Protein AF-A0A930X684-F1 (afdb_monomer_lite)

pLDDT: mean 77.22, std 16.83, range [32.81, 93.0]

Foldseek 3Di:
DDPDPDDDPVVVVVVVVVVVVVVVLVVCLCPVLVLVVDPDPDPVVNVVSSVSSVVVSVVLVVVCVVDPDNDDSVRVVVCVVPVVDDDPPPDDPPDDPVVVD

Secondary structure (DSSP, 8-state):
--S-TT--HHHHHHHHHHHHHHHHHHHHHHHTS-GGG---SSHHHHHHHHHHHHHHHHHHHHHHHHSSS---HHHHHHHHHHS---------TT--GGGG-

Sequence (101 aa):
MTNRVMIDASEVVKLYGKRHVIEEVFRVLKQECHWDRCQLRCAEAYERFLSLGCVSFVKWESLRLSQPSFSTIYNLRRSVIFDQTMLDFSLPDSISVEAFL

Structure (mmCIF, N/CA/C/O backbone):
data_AF-A0A930X684-F1
#
_entry.id   AF-A0A930X684-F1
#
loop_
_atom_site.group_PDB
_atom_site.id
_atom_site.type_symbol
_atom_site.label_atom_id
_atom_site.label_alt_id
_atom_site.label_comp_id
_atom_site.label_asym_id
_atom_site.label_entity_id
_atom_site.label_seq_id
_atom_site.pdbx_PDB_ins_code
_atom_site.Cartn_x
_atom_site.Cartn_y
_atom_site.Cartn_z
_atom_site.occupancy
_atom_site.B_iso_or_equiv
_atom_site.auth_seq_id
_atom_site.auth_comp_id
_atom_site.auth_asym_id
_atom_site.auth_atom_id
_atom_site.pdbx_PDB_model_num
ATOM 1 N N . MET A 1 1 ? -25.967 -9.615 -7.142 1.00 51.12 1 MET A N 1
ATOM 2 C CA . MET A 1 1 ? -26.316 -11.040 -6.965 1.00 51.12 1 MET A CA 1
ATOM 3 C C . MET A 1 1 ? -25.081 -11.779 -6.484 1.00 51.12 1 MET A C 1
ATOM 5 O O . MET A 1 1 ? -24.026 -11.603 -7.079 1.00 51.12 1 MET A O 1
ATOM 9 N N . THR A 1 2 ? -25.184 -12.542 -5.399 1.00 55.94 2 THR A N 1
ATOM 10 C CA . THR A 1 2 ? -24.130 -13.443 -4.912 1.00 55.94 2 THR A CA 1
ATOM 11 C C . THR A 1 2 ? -24.429 -14.862 -5.405 1.00 55.94 2 THR A C 1
ATOM 13 O O . THR A 1 2 ? -25.503 -15.387 -5.145 1.00 55.94 2 THR A O 1
ATOM 16 N N . ASN A 1 3 ? -23.484 -15.509 -6.097 1.00 64.19 3 ASN A N 1
ATOM 17 C CA . ASN A 1 3 ? -23.647 -16.873 -6.643 1.00 64.19 3 ASN A CA 1
ATOM 18 C C . ASN A 1 3 ? -23.557 -17.992 -5.580 1.00 64.19 3 ASN A C 1
ATOM 20 O O . ASN A 1 3 ? -23.389 -19.160 -5.922 1.00 64.19 3 ASN A O 1
ATOM 24 N N . ARG A 1 4 ? -23.609 -17.659 -4.285 1.00 58.44 4 ARG A N 1
ATOM 25 C CA . ARG A 1 4 ? -23.475 -18.618 -3.181 1.00 58.44 4 ARG A CA 1
ATOM 26 C C . ARG A 1 4 ? -24.767 -18.635 -2.375 1.00 58.44 4 ARG A C 1
ATOM 28 O O . ARG A 1 4 ? -25.117 -17.645 -1.745 1.00 58.44 4 ARG A O 1
ATOM 35 N N . VAL A 1 5 ? -25.452 -19.775 -2.430 1.00 60.28 5 VAL A N 1
ATOM 36 C CA . VAL A 1 5 ? -26.825 -19.996 -1.939 1.00 60.28 5 VAL A CA 1
ATOM 37 C C . VAL A 1 5 ? -26.927 -20.020 -0.400 1.00 60.28 5 VAL A C 1
ATOM 39 O O . VAL A 1 5 ? -28.025 -20.004 0.133 1.00 60.28 5 VAL A O 1
ATOM 42 N N . MET A 1 6 ? -25.810 -20.002 0.338 1.0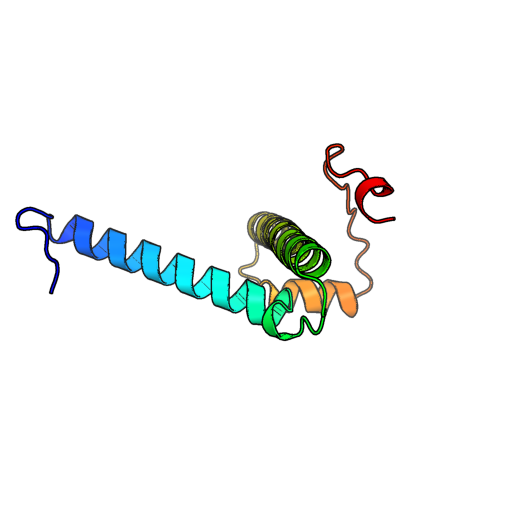0 68.75 6 MET A N 1
ATOM 43 C CA . MET A 1 6 ? -25.780 -20.155 1.804 1.00 68.75 6 MET A CA 1
ATOM 44 C C . MET A 1 6 ? -24.724 -19.242 2.451 1.00 68.75 6 MET A C 1
ATOM 46 O O . MET A 1 6 ? -23.796 -19.725 3.090 1.00 68.75 6 MET A O 1
ATOM 50 N N . ILE A 1 7 ? -24.794 -17.928 2.228 1.00 72.44 7 ILE A N 1
ATOM 51 C CA . ILE A 1 7 ? -23.989 -16.962 2.995 1.00 72.44 7 ILE A CA 1
ATOM 52 C C . ILE A 1 7 ? -24.951 -16.164 3.862 1.00 72.44 7 ILE A C 1
ATOM 54 O O . ILE A 1 7 ? -25.899 -15.574 3.341 1.00 72.44 7 ILE A O 1
ATOM 58 N N . ASP A 1 8 ? -24.708 -16.158 5.169 1.00 80.06 8 ASP A N 1
ATOM 59 C CA . ASP A 1 8 ? -25.503 -15.371 6.105 1.00 80.06 8 ASP A CA 1
ATOM 60 C C . ASP A 1 8 ? -25.376 -13.871 5.781 1.00 80.06 8 ASP A C 1
ATOM 62 O O . ASP A 1 8 ? -24.321 -13.388 5.360 1.00 80.06 8 ASP A O 1
ATOM 66 N N . ALA A 1 9 ? -26.445 -13.102 5.983 1.00 79.31 9 ALA A N 1
ATOM 67 C CA . ALA A 1 9 ? -26.461 -11.671 5.678 1.00 79.31 9 ALA A CA 1
ATOM 68 C C . ALA A 1 9 ? -25.330 -10.922 6.409 1.00 79.31 9 ALA A C 1
ATOM 70 O O . ALA A 1 9 ? -24.725 -9.999 5.856 1.00 79.31 9 ALA A O 1
ATOM 71 N N . SER A 1 10 ? -24.981 -11.368 7.620 1.00 84.00 10 SER A N 1
ATOM 72 C CA . SER A 1 10 ? -23.864 -10.830 8.402 1.00 84.00 10 SER A CA 1
ATOM 73 C C . SER A 1 10 ? -22.497 -11.045 7.729 1.00 84.00 10 SER A C 1
ATOM 75 O O . SER A 1 10 ? -21.627 -10.171 7.770 1.00 84.00 10 SER A O 1
ATOM 77 N N . GLU A 1 11 ? -22.298 -12.179 7.057 1.00 84.81 11 GLU A N 1
ATOM 78 C CA . GLU A 1 11 ? -21.078 -12.488 6.312 1.00 84.81 11 GLU A CA 1
ATOM 79 C C . GLU A 1 11 ? -20.994 -11.697 5.011 1.00 84.81 11 GLU A C 1
ATOM 81 O O . GLU A 1 11 ? -19.915 -11.221 4.653 1.00 84.81 11 GLU A O 1
ATOM 86 N N . VAL A 1 12 ? -22.128 -11.479 4.338 1.00 84.12 12 VAL A N 1
ATOM 87 C CA . VAL A 1 12 ? -22.195 -10.610 3.155 1.00 84.12 12 VAL A CA 1
ATOM 88 C C . VAL A 1 12 ? -21.711 -9.200 3.503 1.00 84.12 12 VAL A C 1
ATOM 90 O O . VAL A 1 12 ? -20.842 -8.666 2.813 1.00 84.12 12 VAL A O 1
ATOM 93 N N . VAL A 1 13 ? -22.189 -8.620 4.609 1.00 85.81 13 VAL A N 1
ATOM 94 C CA . VAL A 1 13 ? -21.748 -7.293 5.078 1.00 85.81 13 VAL A CA 1
ATOM 95 C C . VAL A 1 13 ? -20.241 -7.272 5.363 1.00 85.81 13 VAL A C 1
ATOM 97 O O . VAL A 1 13 ? -19.544 -6.352 4.929 1.00 85.81 13 VAL A O 1
ATOM 100 N N . LYS A 1 14 ? -19.699 -8.312 6.012 1.00 88.12 14 LYS A N 1
ATOM 101 C CA . LYS A 1 14 ? -18.247 -8.439 6.244 1.00 88.12 14 LYS A CA 1
ATOM 102 C C . LYS A 1 14 ? -17.454 -8.488 4.935 1.00 88.12 14 LYS A C 1
ATOM 104 O O . LYS A 1 14 ? -16.393 -7.870 4.843 1.00 88.12 14 LYS A O 1
ATOM 109 N N . LEU A 1 15 ? -17.945 -9.204 3.923 1.00 87.56 15 LEU A N 1
ATOM 110 C CA . LEU A 1 15 ? -17.298 -9.284 2.610 1.00 87.56 15 LEU A CA 1
ATOM 111 C C . LEU A 1 15 ? -17.299 -7.932 1.889 1.00 87.56 15 LEU A C 1
ATOM 113 O O . LEU A 1 15 ? -16.277 -7.560 1.313 1.00 87.56 15 LEU A O 1
ATOM 117 N N . TYR A 1 16 ? -18.390 -7.165 1.972 1.00 87.81 16 TYR A N 1
ATOM 118 C CA . TYR A 1 16 ? -18.427 -5.793 1.457 1.00 87.81 16 TYR A CA 1
ATOM 119 C C . TYR A 1 16 ? -17.433 -4.876 2.178 1.00 87.81 16 TYR A C 1
ATOM 121 O O . TYR A 1 16 ? -16.736 -4.105 1.520 1.00 87.81 16 TYR A O 1
ATOM 129 N N . GLY A 1 17 ? -17.292 -5.012 3.500 1.00 90.00 17 GLY A N 1
ATOM 130 C CA . GLY A 1 17 ? -16.265 -4.295 4.260 1.00 90.00 17 GLY A CA 1
ATOM 131 C C . GLY A 1 17 ? -14.847 -4.625 3.782 1.00 90.00 17 GLY A C 1
ATOM 132 O O . GLY A 1 17 ? -14.061 -3.724 3.502 1.00 90.00 17 GLY A O 1
ATOM 133 N N . LYS A 1 18 ? -14.530 -5.913 3.594 1.00 89.56 18 LYS A N 1
ATOM 134 C CA . LYS A 1 18 ? -13.228 -6.341 3.048 1.00 89.56 18 LYS A CA 1
ATOM 135 C C . LYS A 1 18 ? -12.983 -5.798 1.642 1.00 89.56 18 LYS A C 1
ATOM 137 O O . LYS A 1 18 ? -11.878 -5.358 1.345 1.00 89.56 18 LYS A O 1
ATOM 142 N N . ARG A 1 19 ? -14.008 -5.804 0.787 1.00 92.00 19 ARG A N 1
ATOM 143 C CA . ARG A 1 19 ? -13.927 -5.234 -0.560 1.00 92.00 19 ARG A CA 1
ATOM 144 C C . ARG A 1 19 ? -13.570 -3.750 -0.512 1.00 92.00 19 ARG A C 1
ATOM 146 O O . ARG A 1 19 ? -12.658 -3.341 -1.220 1.00 92.00 19 ARG A O 1
ATOM 153 N N . HIS A 1 20 ? -14.249 -2.978 0.332 1.00 89.19 20 HIS A N 1
ATOM 154 C CA . HIS A 1 20 ? -13.963 -1.554 0.493 1.00 89.19 20 HIS A CA 1
ATOM 155 C C . HIS A 1 20 ? -12.508 -1.316 0.925 1.00 89.19 20 HIS A C 1
ATOM 157 O O . HIS A 1 20 ? -11.828 -0.465 0.365 1.00 89.19 20 HIS A O 1
ATOM 163 N N . VAL A 1 21 ? -11.997 -2.114 1.871 1.00 89.19 21 VAL A N 1
ATOM 164 C CA . VAL A 1 21 ? -10.586 -2.037 2.290 1.00 89.19 21 VAL A CA 1
ATOM 165 C C . VAL A 1 21 ? -9.638 -2.319 1.121 1.00 89.19 21 VAL A C 1
ATOM 167 O O . VAL A 1 21 ? -8.668 -1.595 0.940 1.00 89.19 21 VAL A O 1
ATOM 170 N N . ILE A 1 22 ? -9.919 -3.330 0.296 1.00 91.12 22 ILE A N 1
ATOM 171 C CA . ILE A 1 22 ? -9.097 -3.642 -0.883 1.00 91.12 22 ILE A CA 1
ATOM 172 C C . ILE A 1 22 ? -9.109 -2.481 -1.891 1.00 91.12 22 ILE A C 1
ATOM 174 O O . ILE A 1 22 ? -8.054 -2.092 -2.390 1.00 91.12 22 ILE A O 1
ATOM 178 N N . GLU A 1 23 ? -10.282 -1.918 -2.186 1.00 92.81 23 GLU A N 1
ATOM 179 C CA . GLU A 1 23 ? -10.423 -0.772 -3.096 1.00 92.81 23 GLU A CA 1
ATOM 180 C C . GLU A 1 23 ? -9.625 0.441 -2.591 1.00 92.81 23 GLU A C 1
ATOM 182 O O . GLU A 1 23 ? -8.924 1.094 -3.369 1.00 92.81 23 GLU A O 1
ATOM 187 N N . GLU A 1 24 ? -9.655 0.679 -1.282 1.00 88.69 24 GLU A N 1
ATOM 188 C CA . GLU A 1 24 ? -8.893 1.737 -0.626 1.00 88.69 24 GLU A CA 1
ATOM 189 C C . GLU A 1 24 ? -7.375 1.510 -0.719 1.00 88.69 24 GLU A C 1
ATOM 191 O O . GLU A 1 24 ? -6.633 2.430 -1.067 1.00 88.69 24 GLU A O 1
ATOM 196 N N . VAL A 1 25 ? -6.900 0.278 -0.504 1.00 91.19 25 VAL A N 1
ATOM 197 C CA . VAL A 1 25 ? -5.479 -0.078 -0.669 1.00 91.19 25 VAL A CA 1
ATOM 198 C C . VAL A 1 25 ? -5.009 0.214 -2.095 1.00 91.19 25 VAL A C 1
ATOM 200 O O . VAL A 1 25 ? -3.988 0.875 -2.290 1.00 91.19 25 VAL A O 1
ATOM 203 N N . PHE A 1 26 ? -5.768 -0.209 -3.110 1.00 92.38 26 PHE A N 1
ATOM 204 C CA . PHE A 1 26 ? -5.421 0.079 -4.505 1.00 92.38 26 PHE A CA 1
ATOM 205 C C . PHE A 1 26 ? -5.449 1.573 -4.827 1.00 92.38 26 PHE A C 1
ATOM 207 O O . PHE A 1 26 ? -4.642 2.038 -5.636 1.00 92.38 26 PHE A O 1
ATOM 214 N N . ARG A 1 27 ? -6.359 2.335 -4.212 1.00 92.75 27 ARG A N 1
ATOM 215 C CA . ARG A 1 27 ? -6.407 3.791 -4.362 1.00 92.75 27 ARG A CA 1
ATOM 216 C C . ARG A 1 27 ? -5.123 4.436 -3.844 1.00 92.75 27 ARG A C 1
ATOM 218 O O . ARG A 1 27 ? -4.529 5.235 -4.566 1.00 92.75 27 ARG A O 1
ATOM 225 N N . VAL A 1 28 ? -4.659 4.044 -2.657 1.00 90.81 28 VAL A N 1
ATOM 226 C CA . VAL A 1 28 ? -3.410 4.552 -2.068 1.00 90.81 28 VAL A CA 1
ATOM 227 C C . VAL A 1 28 ? -2.190 4.126 -2.887 1.00 90.81 28 VAL A C 1
ATOM 229 O O . VAL A 1 28 ? -1.348 4.966 -3.192 1.00 90.81 28 VAL A O 1
ATOM 232 N N . LEU A 1 29 ? -2.103 2.860 -3.305 1.00 91.25 29 LEU A N 1
ATOM 233 C CA . LEU A 1 29 ? -0.988 2.370 -4.127 1.00 91.25 29 LEU A CA 1
ATOM 234 C C . LEU A 1 29 ? -0.841 3.159 -5.437 1.00 91.25 29 LEU A C 1
ATOM 236 O O . LEU A 1 29 ? 0.268 3.504 -5.846 1.00 91.25 29 LEU A O 1
ATOM 240 N N . LYS A 1 30 ? -1.962 3.506 -6.075 1.00 91.38 30 LYS A N 1
ATOM 241 C CA . LYS A 1 30 ? -1.966 4.368 -7.264 1.00 91.38 30 LYS A CA 1
ATOM 242 C C . LYS A 1 30 ? -1.559 5.801 -6.922 1.00 91.38 30 LYS A C 1
ATOM 244 O O . LYS A 1 30 ? -0.600 6.304 -7.490 1.00 91.38 30 LYS A O 1
ATOM 249 N N . GLN A 1 31 ? -2.245 6.441 -5.977 1.00 90.00 31 GLN A N 1
ATOM 250 C CA . GLN A 1 31 ? -2.102 7.882 -5.726 1.00 90.00 31 GLN A CA 1
ATOM 251 C C . GLN A 1 31 ? -0.811 8.250 -4.980 1.00 90.00 31 GLN A C 1
ATOM 253 O O . GLN A 1 31 ? -0.097 9.174 -5.379 1.00 90.00 31 GLN A O 1
ATOM 258 N N . GLU A 1 32 ? -0.501 7.519 -3.911 1.00 88.12 32 GLU A N 1
ATOM 259 C CA . GLU A 1 32 ? 0.585 7.841 -2.982 1.00 88.12 32 GLU A CA 1
ATOM 260 C C . GLU A 1 32 ? 1.859 7.037 -3.262 1.00 88.12 32 GLU A C 1
ATOM 262 O O . GLU A 1 32 ? 2.954 7.552 -3.042 1.00 88.12 32 GLU A O 1
ATOM 267 N N . CYS A 1 33 ? 1.733 5.812 -3.787 1.00 86.62 33 CYS A N 1
ATOM 268 C CA . CYS A 1 33 ? 2.874 4.975 -4.192 1.00 86.62 33 CYS A CA 1
ATOM 269 C C . CYS A 1 33 ? 3.134 4.990 -5.708 1.00 86.62 33 CYS A C 1
ATOM 271 O O . CYS A 1 33 ? 4.003 4.265 -6.189 1.00 86.62 33 CYS A O 1
ATOM 273 N N . HIS A 1 34 ? 2.415 5.837 -6.452 1.00 86.50 34 HIS A N 1
ATOM 274 C CA . HIS A 1 34 ? 2.676 6.166 -7.855 1.00 86.50 34 HIS A CA 1
ATOM 275 C C . HIS A 1 34 ? 2.641 4.984 -8.834 1.00 86.50 34 HIS A C 1
ATOM 277 O O . HIS A 1 34 ? 3.281 5.040 -9.886 1.00 86.50 34 HIS A O 1
ATOM 283 N N . TRP A 1 35 ? 1.863 3.936 -8.540 1.00 88.94 35 TRP A N 1
ATOM 284 C CA . TRP A 1 35 ? 1.671 2.806 -9.461 1.00 88.94 35 TRP A CA 1
ATOM 285 C C . TRP A 1 35 ? 1.169 3.225 -10.849 1.00 88.94 35 TRP A C 1
ATOM 287 O O . TRP A 1 35 ? 1.523 2.605 -11.847 1.00 88.94 35 TRP A O 1
ATOM 297 N N . ASP A 1 36 ? 0.379 4.295 -10.927 1.00 86.44 36 ASP A N 1
ATOM 298 C CA . ASP A 1 36 ? -0.162 4.842 -12.174 1.00 86.44 36 ASP A CA 1
ATOM 299 C C . ASP A 1 36 ? 0.856 5.651 -12.999 1.00 86.44 36 ASP A C 1
ATOM 301 O O . ASP A 1 36 ? 0.622 5.906 -14.180 1.00 86.44 36 ASP A O 1
ATOM 305 N N . ARG A 1 37 ? 2.000 6.031 -12.414 1.00 83.81 37 ARG A N 1
ATOM 306 C CA . ARG A 1 37 ? 3.052 6.822 -13.078 1.00 83.81 37 ARG A CA 1
ATOM 307 C C . ARG A 1 37 ? 4.208 5.977 -13.605 1.00 83.81 37 ARG A C 1
ATOM 309 O O . ARG A 1 37 ? 5.185 6.535 -14.102 1.00 83.81 37 ARG A O 1
ATOM 316 N N . CYS A 1 38 ? 4.125 4.652 -13.506 1.00 81.94 38 CYS A N 1
ATOM 317 C CA . CYS A 1 38 ? 5.162 3.775 -14.033 1.00 81.94 38 CYS A CA 1
ATOM 318 C C . CYS A 1 38 ? 5.192 3.841 -15.570 1.00 81.94 38 CYS A C 1
ATOM 320 O O . CYS A 1 38 ? 4.257 3.403 -16.234 1.00 81.94 38 CYS A O 1
ATOM 322 N N . GLN A 1 39 ? 6.275 4.374 -16.139 1.00 85.75 39 GLN A N 1
ATOM 323 C CA . GLN A 1 39 ? 6.492 4.471 -17.593 1.00 85.75 39 GLN A CA 1
ATOM 324 C C . GLN A 1 39 ? 7.604 3.525 -18.083 1.00 85.75 39 GLN A C 1
ATOM 326 O O . GLN A 1 39 ? 8.205 3.734 -19.140 1.00 85.75 39 GLN A O 1
ATOM 331 N N . LEU A 1 40 ? 7.915 2.495 -17.293 1.00 86.62 40 LEU A N 1
ATOM 332 C CA . LEU A 1 40 ? 8.981 1.546 -17.597 1.00 86.62 40 LEU A CA 1
ATOM 333 C C . LEU A 1 40 ? 8.579 0.651 -18.774 1.00 86.62 40 LEU A C 1
ATOM 335 O O . LEU A 1 40 ? 7.446 0.189 -18.868 1.00 86.62 40 LEU A O 1
ATOM 339 N N . ARG A 1 41 ? 9.528 0.414 -19.687 1.00 85.69 41 ARG A N 1
ATOM 340 C CA . ARG A 1 41 ? 9.307 -0.361 -20.924 1.00 85.69 41 ARG A CA 1
ATOM 341 C C . ARG A 1 41 ? 9.667 -1.842 -20.797 1.00 85.69 41 ARG A C 1
ATOM 343 O O . ARG A 1 41 ? 9.359 -2.619 -21.692 1.00 85.69 41 ARG A O 1
ATOM 350 N N . CYS A 1 42 ? 10.343 -2.218 -19.714 1.00 93.00 42 CYS A N 1
ATOM 351 C CA . CYS A 1 42 ? 10.736 -3.592 -19.423 1.00 93.00 42 CYS A CA 1
ATOM 352 C C . CYS A 1 42 ? 9.790 -4.187 -18.375 1.00 93.00 42 CYS A C 1
ATOM 354 O O . CYS A 1 42 ? 9.518 -3.536 -17.365 1.00 93.00 42 CYS A O 1
ATOM 356 N N . ALA A 1 43 ? 9.328 -5.419 -18.604 1.00 90.19 43 ALA A N 1
ATOM 357 C CA . ALA A 1 43 ? 8.441 -6.129 -17.683 1.00 90.19 43 ALA A CA 1
ATOM 358 C C . ALA A 1 43 ? 9.083 -6.320 -16.301 1.00 90.19 43 ALA A C 1
ATOM 360 O O . ALA A 1 43 ? 8.458 -6.026 -15.289 1.00 90.19 43 ALA A O 1
ATOM 361 N N . GLU A 1 44 ? 10.359 -6.703 -16.257 1.00 91.88 44 GLU A N 1
ATOM 362 C CA . GLU A 1 44 ? 11.087 -6.885 -14.998 1.00 91.88 44 GLU A CA 1
ATOM 363 C C . GLU A 1 44 ? 11.209 -5.569 -14.216 1.00 91.88 44 GLU A C 1
ATOM 365 O O . GLU A 1 44 ? 10.976 -5.514 -13.009 1.00 91.88 44 GLU A O 1
ATOM 370 N N . ALA A 1 45 ? 11.507 -4.470 -14.911 1.00 85.50 45 ALA A N 1
ATOM 371 C CA . ALA A 1 45 ? 11.575 -3.155 -14.284 1.00 85.50 45 ALA A CA 1
ATOM 372 C C . ALA A 1 45 ? 10.197 -2.722 -13.742 1.00 85.50 45 ALA A C 1
ATOM 374 O O . ALA A 1 45 ? 10.110 -2.131 -12.665 1.00 85.50 45 ALA A O 1
ATOM 375 N N . TYR A 1 46 ? 9.120 -3.059 -14.456 1.00 89.62 46 TYR A N 1
ATOM 376 C CA . TYR A 1 46 ? 7.745 -2.816 -14.024 1.00 89.62 46 TYR A CA 1
ATOM 377 C C . TYR A 1 46 ? 7.391 -3.614 -12.758 1.00 89.62 46 TYR A C 1
ATOM 379 O O . TYR A 1 46 ? 6.880 -3.041 -11.797 1.00 89.62 46 TYR A O 1
ATOM 387 N N . GLU A 1 47 ? 7.726 -4.906 -12.704 1.00 90.31 47 GLU A N 1
ATOM 388 C CA . GLU A 1 47 ? 7.518 -5.747 -11.516 1.00 90.31 47 GLU A CA 1
ATOM 389 C C . GLU A 1 47 ? 8.279 -5.226 -10.294 1.00 90.31 47 GLU A C 1
ATOM 391 O O . GLU A 1 47 ? 7.710 -5.123 -9.201 1.00 90.31 47 GLU A O 1
ATOM 396 N N . ARG A 1 48 ? 9.545 -4.831 -10.476 1.00 90.00 48 ARG A N 1
ATOM 397 C CA . ARG A 1 48 ? 10.351 -4.226 -9.405 1.00 90.00 48 ARG A CA 1
ATOM 398 C C . ARG A 1 48 ? 9.728 -2.917 -8.912 1.00 90.00 48 ARG A C 1
ATOM 400 O O . ARG A 1 48 ? 9.627 -2.705 -7.705 1.00 90.00 48 ARG A O 1
ATOM 407 N N . PHE A 1 49 ? 9.250 -2.065 -9.821 1.00 90.38 49 PHE A N 1
ATOM 408 C CA . PHE A 1 49 ? 8.582 -0.810 -9.466 1.00 90.38 49 PHE A CA 1
ATOM 409 C C . PHE A 1 49 ? 7.294 -1.037 -8.665 1.00 90.38 49 PHE A C 1
ATOM 411 O O . PHE A 1 49 ? 7.082 -0.400 -7.631 1.00 90.38 49 PHE A O 1
ATOM 418 N N . LEU A 1 50 ? 6.444 -1.973 -9.096 1.00 90.12 50 LEU A N 1
ATOM 419 C CA . LEU A 1 50 ? 5.230 -2.314 -8.355 1.00 90.12 50 LEU A CA 1
ATOM 420 C C . LEU A 1 50 ? 5.559 -2.875 -6.967 1.00 90.12 50 LEU A C 1
ATOM 422 O O . LEU A 1 50 ? 4.943 -2.468 -5.979 1.00 90.12 50 LEU A O 1
ATOM 426 N N . SER A 1 51 ? 6.575 -3.737 -6.881 1.00 91.12 51 SER A N 1
ATOM 427 C CA . SER A 1 51 ? 7.059 -4.305 -5.618 1.00 91.12 51 SER A CA 1
ATOM 428 C C . SER A 1 51 ? 7.538 -3.218 -4.651 1.00 91.12 51 SER A C 1
ATOM 430 O O . SER A 1 51 ? 7.157 -3.223 -3.480 1.00 91.12 51 SER A O 1
ATOM 432 N N . LEU A 1 52 ? 8.287 -2.225 -5.140 1.00 88.94 52 LEU A N 1
ATOM 433 C CA . LEU A 1 52 ? 8.691 -1.055 -4.354 1.00 88.94 52 LEU A CA 1
ATOM 434 C C . LEU A 1 52 ? 7.493 -0.244 -3.854 1.00 88.94 52 LEU A C 1
ATOM 436 O O . LEU A 1 52 ? 7.487 0.207 -2.706 1.00 88.94 52 LEU A O 1
ATOM 440 N N . GLY A 1 53 ? 6.459 -0.080 -4.681 1.00 90.31 53 GLY A N 1
ATOM 441 C CA . GLY A 1 53 ? 5.234 0.590 -4.255 1.00 90.31 53 GLY A CA 1
ATOM 442 C C . GLY A 1 53 ? 4.484 -0.188 -3.163 1.00 90.31 53 GLY A C 1
ATOM 443 O O . GLY A 1 53 ? 4.027 0.427 -2.203 1.00 90.31 53 GLY A O 1
ATOM 444 N N . CYS A 1 54 ? 4.446 -1.526 -3.231 1.00 91.56 54 CYS A N 1
ATOM 445 C CA . CYS A 1 54 ? 3.923 -2.372 -2.148 1.00 91.56 54 CYS A CA 1
ATOM 446 C C . CYS A 1 54 ? 4.698 -2.179 -0.837 1.00 91.56 54 CYS A C 1
ATOM 448 O O . CYS A 1 54 ? 4.091 -1.965 0.211 1.00 91.56 54 CYS A O 1
ATOM 450 N N . VAL A 1 55 ? 6.034 -2.230 -0.883 1.00 91.62 55 VAL A N 1
ATOM 451 C CA . VAL A 1 55 ? 6.885 -2.035 0.306 1.00 91.62 55 VAL A CA 1
ATOM 452 C C . VAL A 1 55 ? 6.673 -0.642 0.900 1.00 91.62 55 VAL A C 1
ATOM 454 O O . VAL A 1 55 ? 6.514 -0.497 2.113 1.00 91.62 55 VAL A O 1
ATOM 457 N N . SER A 1 56 ? 6.607 0.375 0.040 1.00 89.19 56 SER A N 1
ATOM 458 C CA . SER A 1 56 ? 6.339 1.756 0.441 1.00 89.19 56 SER A CA 1
ATOM 459 C C . SER A 1 56 ? 4.987 1.877 1.145 1.00 89.19 56 SER A C 1
ATOM 461 O O . SER A 1 56 ? 4.913 2.462 2.223 1.00 89.19 56 SER A O 1
ATOM 463 N N . PHE A 1 57 ? 3.931 1.277 0.585 1.00 91.62 57 PHE A N 1
ATOM 464 C CA . PHE A 1 57 ? 2.608 1.240 1.210 1.00 91.62 57 PHE A CA 1
ATOM 465 C C . PHE A 1 57 ? 2.652 0.610 2.604 1.00 91.62 57 PHE A C 1
ATOM 467 O O . PHE A 1 57 ? 2.159 1.214 3.552 1.00 91.62 57 PHE A O 1
ATOM 474 N N . VAL A 1 58 ? 3.288 -0.558 2.754 1.00 91.12 58 VAL A N 1
ATOM 475 C CA . VAL A 1 58 ? 3.400 -1.244 4.053 1.00 91.12 58 VAL A CA 1
ATOM 476 C C . VAL A 1 58 ? 4.089 -0.358 5.091 1.00 91.12 58 VAL A C 1
ATOM 478 O O . VAL A 1 58 ? 3.642 -0.290 6.235 1.00 91.12 58 VAL A O 1
ATOM 481 N N . LYS A 1 59 ? 5.150 0.359 4.706 1.00 87.81 59 LYS A N 1
ATOM 482 C CA . LYS A 1 59 ? 5.853 1.273 5.616 1.00 87.81 59 LYS A CA 1
ATOM 483 C C . LYS A 1 59 ? 4.992 2.466 6.023 1.00 87.81 59 LYS A C 1
ATOM 485 O O . LYS A 1 59 ? 4.911 2.764 7.215 1.00 87.81 59 LYS A O 1
ATOM 490 N N . TRP A 1 60 ? 4.307 3.105 5.077 1.00 86.56 60 TRP A N 1
ATOM 491 C CA . TRP A 1 60 ? 3.399 4.213 5.382 1.00 86.56 60 TRP A CA 1
ATOM 492 C C . TRP A 1 60 ? 2.217 3.784 6.246 1.00 86.56 60 TRP A C 1
ATOM 494 O O . TRP A 1 60 ? 1.848 4.494 7.178 1.00 86.56 60 TRP A O 1
ATOM 504 N N . GLU A 1 61 ? 1.653 2.613 5.971 1.00 89.00 61 GLU A N 1
ATOM 505 C CA . GLU A 1 61 ? 0.543 2.060 6.736 1.00 89.00 61 GLU A CA 1
ATOM 506 C C . GLU A 1 61 ? 0.979 1.677 8.156 1.00 89.00 61 GLU A C 1
ATOM 508 O O . GLU A 1 61 ? 0.285 1.992 9.120 1.00 89.00 61 GLU A O 1
ATOM 513 N N . SER A 1 62 ? 2.169 1.090 8.318 1.00 87.50 62 SER A N 1
ATOM 514 C CA . SER A 1 62 ? 2.748 0.817 9.639 1.00 87.50 62 SER A CA 1
ATOM 515 C C . SER A 1 62 ? 2.945 2.100 10.446 1.00 87.50 62 SER A C 1
ATOM 517 O O . SER A 1 62 ? 2.612 2.139 11.630 1.00 87.50 62 SER A O 1
ATOM 519 N N . LEU A 1 63 ? 3.461 3.159 9.814 1.00 84.38 63 LEU A N 1
ATOM 520 C CA . LEU A 1 63 ? 3.619 4.457 10.464 1.00 84.38 63 LEU A CA 1
ATOM 521 C C . LEU A 1 63 ? 2.256 5.039 10.855 1.00 84.38 63 LEU A C 1
ATOM 523 O O . LEU A 1 63 ? 2.085 5.486 11.987 1.00 84.38 63 LEU A O 1
ATOM 527 N N . ARG A 1 64 ? 1.266 4.962 9.961 1.00 86.56 64 ARG A N 1
ATOM 528 C CA . ARG A 1 64 ? -0.105 5.408 10.223 1.00 86.56 64 ARG A CA 1
ATOM 529 C C . ARG A 1 64 ? -0.721 4.725 11.436 1.00 86.56 64 ARG A C 1
ATOM 531 O O . ARG A 1 64 ? -1.332 5.396 12.257 1.00 86.56 64 ARG A O 1
ATOM 538 N N . LEU A 1 65 ? -0.552 3.411 11.551 1.00 86.69 65 LEU A N 1
ATOM 539 C CA . LEU A 1 65 ? -1.080 2.627 12.667 1.00 86.69 65 LEU A CA 1
ATOM 540 C C . LEU A 1 65 ? -0.342 2.894 13.986 1.00 86.69 65 LEU A C 1
ATOM 542 O O . LEU A 1 65 ? -0.932 2.732 15.049 1.00 86.69 65 LEU A O 1
ATOM 546 N N . SER A 1 66 ? 0.927 3.308 13.926 1.00 83.25 66 SER A N 1
ATOM 547 C CA . SER 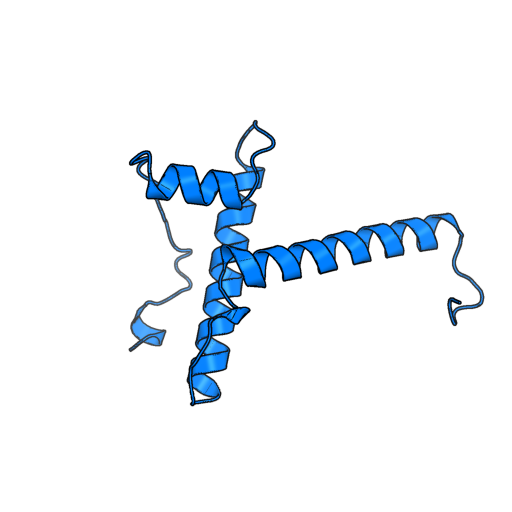A 1 66 ? 1.718 3.668 15.112 1.00 83.25 66 SER A CA 1
ATOM 548 C C . SER A 1 66 ? 1.399 5.054 15.681 1.00 83.25 66 SER A C 1
ATOM 550 O O . SER A 1 66 ? 1.764 5.342 16.821 1.00 83.25 66 SER A O 1
ATOM 552 N N . GLN A 1 67 ? 0.727 5.920 14.916 1.00 77.94 67 GLN A N 1
ATOM 553 C CA . GLN A 1 67 ? 0.389 7.264 15.367 1.00 77.94 67 GLN A CA 1
ATOM 554 C C . GLN A 1 67 ? -0.984 7.306 16.055 1.00 77.94 67 GLN A C 1
ATOM 556 O O . GLN A 1 67 ? -1.940 6.697 15.581 1.00 77.94 67 GLN A O 1
ATOM 561 N N . PRO A 1 68 ? -1.123 8.075 17.152 1.00 67.88 68 PRO A N 1
ATOM 562 C CA . PRO A 1 68 ? -2.388 8.206 17.873 1.00 67.88 68 PRO A CA 1
ATOM 563 C C . PRO A 1 68 ? -3.432 9.047 17.119 1.00 67.88 68 PRO A C 1
ATOM 565 O O . PRO A 1 68 ? -4.603 9.050 17.494 1.00 67.88 68 PRO A O 1
ATOM 568 N N . SER A 1 69 ? -3.030 9.781 16.075 1.00 74.25 69 SER A N 1
ATOM 569 C CA . SER A 1 69 ? -3.935 10.580 15.249 1.00 74.25 69 SER A CA 1
ATOM 570 C C . SER A 1 69 ? -4.420 9.784 14.035 1.00 74.25 69 SER A C 1
ATOM 572 O O . SER A 1 69 ? -3.662 9.040 13.416 1.00 74.25 69 SER A O 1
ATOM 574 N N . PHE A 1 70 ? -5.683 9.981 13.645 1.00 66.31 70 PHE A N 1
ATOM 575 C CA . PHE A 1 70 ? -6.254 9.447 12.401 1.00 66.31 70 PHE A CA 1
ATOM 576 C C . PHE A 1 70 ? -5.698 10.183 11.169 1.00 66.31 70 PHE A C 1
ATOM 578 O O . PHE A 1 70 ? -6.433 10.805 10.402 1.00 66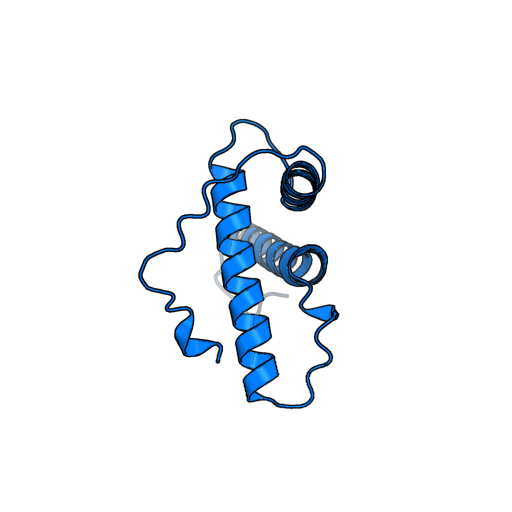.31 70 PHE A O 1
ATOM 585 N N . SER A 1 71 ? -4.382 10.147 10.984 1.00 78.06 71 SER A N 1
ATOM 586 C CA . SER A 1 71 ? -3.721 10.744 9.829 1.00 78.06 71 SER A CA 1
ATOM 587 C C . SER A 1 71 ? -3.852 9.826 8.618 1.00 78.06 71 SER A C 1
ATOM 589 O O . SER A 1 71 ? -3.744 8.607 8.720 1.00 78.06 71 SER A O 1
ATOM 591 N N . THR A 1 72 ? -4.108 10.397 7.445 1.00 86.00 72 THR A N 1
ATOM 592 C CA . THR A 1 72 ? -4.079 9.647 6.184 1.00 86.00 7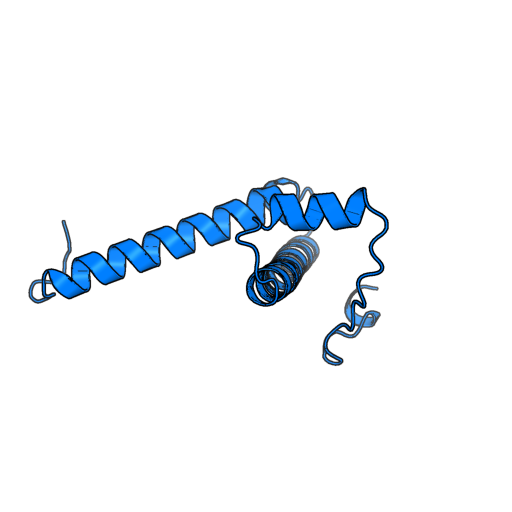2 THR A CA 1
ATOM 593 C C . THR A 1 72 ? -2.631 9.435 5.740 1.00 86.00 72 THR A C 1
ATOM 595 O O . THR A 1 72 ? -1.754 10.227 6.088 1.00 86.00 72 THR A O 1
ATOM 598 N N . ILE A 1 73 ? -2.370 8.410 4.918 1.00 86.00 73 ILE A N 1
ATOM 599 C CA . ILE A 1 73 ? -1.039 8.205 4.311 1.00 86.00 73 ILE A CA 1
ATOM 600 C C . ILE A 1 73 ? -0.577 9.456 3.547 1.00 86.00 73 ILE A C 1
ATOM 602 O O . ILE A 1 73 ? 0.587 9.835 3.636 1.00 86.00 73 ILE A O 1
ATOM 606 N N . TYR A 1 74 ? -1.496 10.144 2.865 1.00 86.31 74 TYR A N 1
ATOM 607 C CA . TYR A 1 74 ? -1.218 11.418 2.202 1.00 86.31 74 TYR A CA 1
ATOM 608 C C . TYR A 1 74 ? -0.662 12.476 3.171 1.00 86.31 74 TYR A C 1
ATOM 610 O O . TYR A 1 74 ? 0.375 13.081 2.897 1.00 86.31 74 TYR A O 1
ATOM 618 N N . ASN A 1 75 ? -1.321 12.680 4.319 1.00 84.06 75 ASN A N 1
ATOM 619 C CA . ASN A 1 75 ? -0.889 13.667 5.312 1.00 84.06 75 ASN A CA 1
ATOM 620 C C . ASN A 1 75 ? 0.468 13.297 5.922 1.00 84.06 75 ASN A C 1
ATOM 622 O O . ASN A 1 75 ? 1.312 14.175 6.073 1.00 84.06 75 ASN A O 1
ATOM 626 N N . LEU A 1 76 ? 0.698 12.009 6.198 1.00 84.31 76 LEU A N 1
ATOM 627 C CA . LEU A 1 76 ? 1.983 11.507 6.699 1.00 84.31 76 LEU A CA 1
ATOM 628 C C . LEU A 1 76 ? 3.113 11.740 5.701 1.00 84.31 76 LEU A C 1
ATOM 630 O O . LEU A 1 76 ? 4.177 12.240 6.050 1.00 84.31 76 LEU A O 1
ATOM 634 N N . ARG A 1 77 ? 2.881 11.421 4.428 1.00 82.56 77 ARG A N 1
ATOM 635 C CA . ARG A 1 77 ? 3.868 11.668 3.380 1.00 82.56 77 ARG A CA 1
ATOM 636 C C . ARG A 1 77 ? 4.180 13.158 3.264 1.00 82.56 77 ARG A C 1
ATOM 638 O O . ARG A 1 77 ? 5.339 13.535 3.119 1.00 82.56 77 ARG A O 1
ATOM 645 N N . ARG A 1 78 ? 3.157 14.010 3.357 1.00 82.06 78 ARG A N 1
ATOM 646 C CA . ARG A 1 78 ? 3.314 15.464 3.303 1.00 82.06 78 ARG A CA 1
ATOM 647 C C . ARG A 1 78 ? 4.131 15.992 4.483 1.00 82.06 78 ARG A C 1
ATOM 649 O O . ARG A 1 78 ? 5.058 16.755 4.244 1.00 82.06 78 ARG A O 1
ATOM 656 N N . SER A 1 79 ? 3.852 15.564 5.713 1.00 79.31 79 SER A N 1
ATOM 657 C CA . SER A 1 79 ? 4.636 15.997 6.879 1.00 79.31 79 SER A CA 1
ATOM 658 C C . SER A 1 79 ? 6.101 15.573 6.763 1.00 79.31 79 SER A C 1
ATOM 660 O O . SER A 1 79 ? 6.996 16.330 7.103 1.00 79.31 79 SER A O 1
ATOM 662 N N . VAL A 1 80 ? 6.381 14.401 6.197 1.00 75.94 80 VAL A N 1
ATOM 663 C CA . VAL A 1 80 ? 7.767 13.949 5.988 1.00 75.94 80 VAL A CA 1
ATOM 664 C C . VAL A 1 80 ? 8.485 14.775 4.923 1.00 75.94 80 VAL A C 1
ATOM 666 O O . VAL A 1 80 ? 9.638 15.148 5.110 1.00 75.94 80 VAL A O 1
ATOM 669 N N . ILE A 1 81 ? 7.810 15.081 3.8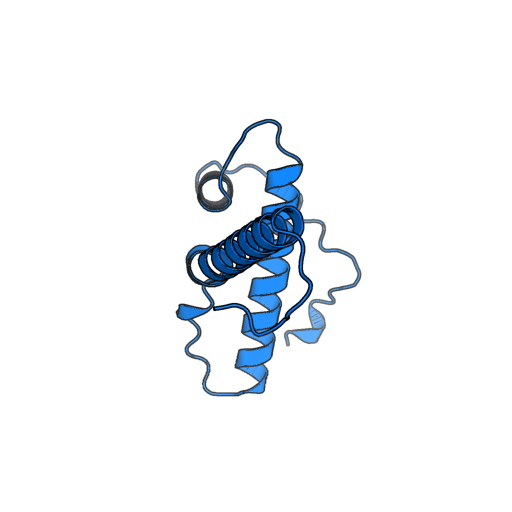11 1.00 75.88 81 ILE A N 1
ATOM 670 C CA . ILE A 1 81 ? 8.394 15.872 2.717 1.00 75.88 81 ILE A CA 1
ATOM 671 C C . ILE A 1 81 ? 8.629 17.327 3.144 1.00 75.88 81 ILE A C 1
ATOM 673 O O . ILE A 1 81 ? 9.633 17.917 2.748 1.00 75.88 81 ILE A O 1
ATOM 677 N N . PHE A 1 82 ? 7.704 17.915 3.908 1.00 72.62 82 PHE A N 1
ATOM 678 C CA . PHE A 1 82 ? 7.684 19.357 4.163 1.00 72.62 82 PHE A CA 1
ATOM 679 C C . PHE A 1 82 ? 8.122 19.769 5.580 1.00 72.62 82 PHE A C 1
ATOM 681 O O . PHE A 1 82 ? 8.651 20.869 5.709 1.00 72.62 82 PHE A O 1
ATOM 688 N N . ASP A 1 83 ? 7.990 18.920 6.609 1.00 59.59 83 ASP A N 1
ATOM 689 C CA . ASP A 1 83 ? 8.275 19.298 8.011 1.00 59.59 83 ASP A CA 1
ATOM 690 C C . ASP A 1 83 ? 9.635 18.807 8.556 1.00 59.59 83 ASP A C 1
ATOM 692 O O . ASP A 1 83 ? 9.869 18.899 9.757 1.00 59.59 83 ASP A O 1
ATOM 696 N N . GLN A 1 84 ? 10.561 18.300 7.725 1.00 53.59 84 GLN A N 1
ATOM 697 C CA . GLN A 1 84 ? 11.905 17.840 8.158 1.00 53.59 84 GLN A CA 1
ATOM 698 C C . GLN A 1 84 ? 11.899 16.920 9.402 1.00 53.59 84 GLN A C 1
ATOM 700 O O . GLN A 1 84 ? 12.857 16.888 10.178 1.00 53.59 84 GLN A O 1
ATOM 705 N N . THR A 1 85 ? 10.833 16.149 9.621 1.00 51.22 85 THR A N 1
ATOM 706 C CA . THR A 1 85 ? 10.822 15.157 10.697 1.00 51.22 85 THR A CA 1
ATOM 707 C C . THR A 1 85 ? 11.740 14.011 10.287 1.00 51.22 85 THR A C 1
ATOM 709 O O . THR A 1 85 ? 11.481 13.313 9.308 1.00 51.22 85 THR A O 1
ATOM 712 N N . MET A 1 86 ? 12.847 13.852 11.017 1.00 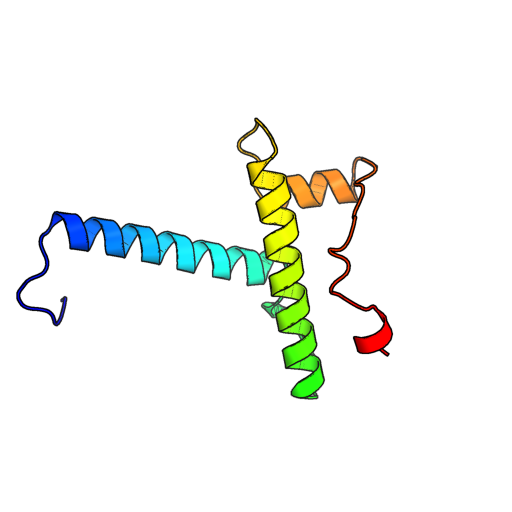48.72 86 MET A N 1
ATOM 713 C CA . MET A 1 86 ? 13.780 12.733 10.878 1.00 48.72 86 MET A CA 1
ATOM 714 C C . MET A 1 86 ? 13.016 11.428 11.123 1.00 48.72 86 MET A C 1
ATOM 716 O O . MET A 1 86 ? 12.774 11.042 12.264 1.00 48.72 86 MET A O 1
ATOM 720 N N . LEU A 1 87 ? 12.578 10.777 10.047 1.00 53.44 87 LEU A N 1
ATOM 721 C CA . LEU A 1 87 ? 12.068 9.417 10.107 1.00 53.44 87 LEU A CA 1
ATOM 722 C C . LEU A 1 87 ? 13.257 8.465 10.109 1.00 53.44 87 LEU A C 1
ATOM 724 O O . LEU A 1 87 ? 14.005 8.400 9.133 1.00 53.44 87 LEU A O 1
ATOM 728 N N . ASP A 1 88 ? 13.390 7.703 11.189 1.00 53.69 88 ASP A N 1
ATOM 729 C CA . ASP A 1 88 ? 14.299 6.564 11.249 1.00 53.69 88 ASP A CA 1
ATOM 730 C C . ASP A 1 88 ? 13.748 5.455 10.340 1.00 53.69 88 ASP A C 1
ATOM 732 O O . ASP A 1 88 ? 12.944 4.605 10.734 1.00 53.69 88 ASP A O 1
ATOM 736 N N . PHE A 1 89 ? 14.130 5.495 9.063 1.00 53.53 89 PHE A N 1
ATOM 737 C CA . PHE A 1 89 ? 13.845 4.430 8.110 1.00 53.53 89 PHE A CA 1
ATOM 738 C C . PHE A 1 89 ? 14.825 3.277 8.332 1.00 53.53 89 PHE A C 1
ATOM 740 O O . PHE A 1 89 ? 15.706 3.028 7.513 1.00 53.53 89 PHE A O 1
ATOM 747 N N . SER A 1 90 ? 14.653 2.521 9.415 1.00 50.03 90 SER A N 1
ATOM 748 C CA . SER A 1 90 ? 15.201 1.168 9.449 1.00 50.03 90 SER A CA 1
ATOM 749 C C . SER A 1 90 ? 14.424 0.320 8.430 1.00 50.03 90 SER A C 1
ATOM 751 O O . SER A 1 90 ? 13.244 -0.039 8.591 1.00 50.03 90 SER A O 1
ATOM 753 N N . LEU A 1 91 ? 15.062 0.079 7.281 1.00 45.03 91 LEU A N 1
ATOM 754 C CA . LEU A 1 91 ? 14.643 -0.967 6.355 1.00 45.03 91 LEU A CA 1
ATOM 755 C C . LEU A 1 91 ? 14.698 -2.296 7.124 1.00 45.03 91 LEU A C 1
ATOM 757 O O . LEU A 1 91 ? 15.630 -2.499 7.896 1.00 45.03 91 LEU A O 1
ATOM 761 N N . PRO A 1 92 ? 13.709 -3.193 6.978 1.00 49.41 92 PRO A N 1
ATOM 762 C CA . PRO A 1 92 ? 13.883 -4.540 7.495 1.00 49.41 92 PRO A CA 1
ATOM 763 C C . PRO A 1 92 ? 15.093 -5.142 6.772 1.00 49.41 92 PRO A C 1
ATOM 765 O O . PRO A 1 92 ? 15.152 -5.069 5.542 1.00 49.41 92 PRO A O 1
ATOM 768 N N . ASP A 1 93 ? 16.034 -5.718 7.525 1.00 49.22 93 ASP A N 1
ATOM 769 C CA . ASP A 1 93 ? 17.338 -6.232 7.055 1.00 49.22 93 ASP A CA 1
ATOM 770 C C . ASP A 1 93 ? 17.248 -7.228 5.875 1.00 49.22 93 ASP A C 1
ATOM 772 O O . ASP A 1 93 ? 18.248 -7.605 5.273 1.00 49.22 93 ASP A O 1
ATOM 776 N N . SER A 1 94 ? 16.036 -7.651 5.509 1.00 49.16 94 SER A N 1
ATOM 777 C CA . SER A 1 94 ? 15.724 -8.526 4.384 1.00 49.16 94 SER A CA 1
ATOM 778 C C . SER A 1 94 ? 15.646 -7.840 3.011 1.00 49.16 94 SER A C 1
ATOM 780 O O . SER A 1 94 ? 15.411 -8.533 2.024 1.00 49.16 94 SER A O 1
ATOM 782 N N . ILE A 1 95 ? 15.777 -6.512 2.904 1.00 48.28 95 ILE A N 1
ATOM 783 C CA . ILE A 1 95 ? 15.766 -5.807 1.607 1.00 48.28 95 ILE A CA 1
ATOM 784 C C . ILE A 1 95 ? 17.179 -5.300 1.308 1.00 48.28 95 ILE A C 1
ATOM 786 O O . ILE A 1 95 ? 17.525 -4.160 1.613 1.00 48.28 95 ILE A O 1
ATOM 790 N N . SER A 1 96 ? 18.003 -6.170 0.716 1.00 38.12 96 SER A N 1
ATOM 791 C CA . SER A 1 96 ? 19.319 -5.782 0.203 1.00 38.12 96 SER A CA 1
ATOM 792 C C . SER A 1 96 ? 19.159 -4.792 -0.952 1.00 38.12 96 SER A C 1
ATOM 794 O O . SER A 1 96 ? 18.489 -5.070 -1.949 1.00 38.12 96 SER A O 1
ATOM 796 N N . VAL A 1 97 ? 19.807 -3.634 -0.816 1.00 41.59 97 VAL A N 1
ATOM 797 C CA . VAL A 1 97 ? 19.899 -2.592 -1.850 1.00 41.59 97 VAL A CA 1
ATOM 798 C C . VAL A 1 97 ? 20.644 -3.106 -3.094 1.00 41.59 97 VAL A C 1
ATOM 800 O O . VAL A 1 97 ? 20.435 -2.597 -4.191 1.00 41.59 97 VAL A O 1
ATOM 803 N N . GLU A 1 98 ? 21.436 -4.175 -2.965 1.00 37.53 98 GLU A N 1
ATOM 804 C CA . GLU A 1 98 ? 22.159 -4.802 -4.081 1.00 37.53 98 GLU A CA 1
ATOM 805 C C . GLU A 1 98 ? 21.231 -5.502 -5.086 1.00 37.53 98 GLU A C 1
ATOM 807 O O . GLU A 1 98 ? 21.642 -5.759 -6.209 1.00 37.53 98 GLU A O 1
ATOM 812 N N . ALA A 1 99 ? 19.962 -5.753 -4.742 1.00 40.97 99 ALA A N 1
ATOM 813 C CA . ALA A 1 99 ? 18.969 -6.259 -5.696 1.00 40.97 99 ALA A CA 1
ATOM 814 C C . ALA A 1 99 ? 18.451 -5.180 -6.679 1.00 40.97 99 ALA A C 1
ATOM 816 O O . ALA A 1 99 ? 17.634 -5.478 -7.557 1.00 40.97 99 ALA A O 1
ATOM 817 N N . PHE A 1 100 ? 18.884 -3.923 -6.517 1.00 39.78 100 PHE A N 1
ATOM 818 C CA . PHE A 1 100 ? 18.414 -2.765 -7.287 1.00 39.78 100 PHE A CA 1
ATOM 819 C C . PHE A 1 100 ? 19.453 -2.171 -8.255 1.00 39.78 100 PHE A C 1
ATOM 821 O O . PHE A 1 100 ? 19.105 -1.228 -8.969 1.00 39.78 100 PHE A O 1
ATOM 828 N N . LEU A 1 101 ? 20.675 -2.714 -8.308 1.00 32.81 101 LEU A N 1
ATOM 829 C CA . LEU A 1 101 ? 21.697 -2.408 -9.322 1.00 32.81 101 LEU A CA 1
ATOM 830 C C . LEU A 1 101 ? 21.833 -3.571 -10.313 1.00 32.81 101 LEU A C 1
ATOM 832 O O . LEU A 1 101 ? 22.163 -3.283 -11.483 1.00 32.81 101 LEU A O 1
#

Radius of gyration: 17.73 Å; chains: 1; bounding box: 49×40×39 Å

=== Feature glossary ===
Key to the feature types in this record:

— What the protein is —

Primary structure: the covalent order of the twenty standard amino acids along the backbone. Two proteins with the same sequence will (almost always) fold to the same structure; two with 30% identity often share a fold but not the details.

Database cross-references. InterPro integrates a dozen domain/family signature databases into unified entries with residue-range hits. GO terms attach function/process/location labels with evidence codes. CATH codes position the fold in a four-level structural taxonomy. Organism is the NCBI-taxonomy species name.

— Where its atoms are —

The mmCIF block holds the 3D Cartesian coordinates of each backbone atom (N, Cα, C, O) in ångströms. mmCIF is the PDB's canonical archive format — a tagged-loop text representation of the atomic model.

Six rendered views show the 3D structure from the faces of a cube — i.e. along ±x, ±y, ±z. Rendering representation is drawn randomly per protein from cartoon (secondary-structure ribbons), sticks (backbone bonds), or molecular surface; coloring is either N→C rainbow (blue at the N-terminus through red at the C-terminus) or one color per chain.

— Local backbone conformation —

DSSP 8-state secondary structure assigns each residue one of H (α-helix), G (3₁₀-helix), I (π-helix), E (extended β-strand), B (isolated β-bridge), T (hydrogen-bonded turn), S (bend), or '-' (coil). The assignment is computed from backbone hydrogen-bond geometry via the Kabsch–Sander algorithm.

P-SEA three-state annotation labels each residue as helix, strand, or coil based purely on the geometry of the Cα trace. It serves as a fallback when the full backbone (and thus DSSP) is unavailable.

The φ/ψ torsion pair specifies the backbone conformation at each residue. φ rotates about the N–Cα bond, ψ about the Cα–C bond. Steric clashes forbid most of the (φ, ψ) plane — the allowed regions (α-helix basin, β-sheet basin, left-handed helix) are the Ramachandran-allowed regions.

— Global shape and packing —

The geometric summary reports three shape descriptors. Rg (radius of gyration) measures how spread out the Cα atoms are about their centre of mass; compact globular proteins have small Rg, elongated or unfolded ones large. Cα contacts (<8 Å, |i−j|>4) count long-range residue pairs in spatial proximity — high for tightly packed folds, near zero for rods or random coil. The bounding-box extents give the protein's footprint along x, y, z in Å.

Accessible surface area quantifies burial. A residue with SASA near zero is packed into the hydrophobic core; one with SASA >100 Å² sits on the surface. Computed here via the Shrake–Rupley numerical algorithm with a 1.4 Å probe.

Plot images: a contact map (which residues are close in 3D, as an N×N binary image), a Ramachandran scatter (backbone torsion angles, revealing secondary-structure composition at a glance), and — for AlphaFold structures — a PAE heatmap (pairwise prediction confidence).

— Structural neighborhood —

The Foldseek 3Di string encodes local tertiary geometry as a 20-letter alphabet — one character per residue — derived from the relative positions of nearby Cα atoms. Unlike the amino-acid sequence, 3Di is a direct function of the 3D structure, so two proteins with the same fold have similar 3Di strings even at low sequence identity.

Nearest PDB neighbors are the top structural matches found by Foldseek when searching this structure against the entire Protein Data Bank. Each hit reports a TM-score (0 to 1; >0.5 almost always implies the same fold) and an E-value. These are *structural* homologs — they may share no detectable sequence similarity.

— Confidence and disorder —

For AlphaFold models, the B-factor field carries pLDDT — the model's own estimate of local accuracy on a 0–100 scale. Regions with pLDDT<50 should be treated as essentially unmodeled; they often correspond to intrinsically disordered segments.

B-factor (Debye–Waller factor) reflects atomic displacement in the crystal lattice. It is an experimental observable (units Å²), not a prediction; low values mean the atom is pinned down, high values mean it moves or is heterogeneous across the crystal.

Predicted aligned error is AlphaFold's pairwise confidence. Unlike pLDDT (per-residue), PAE is per-residue-pair and captures whether two parts of the structure are correctly placed relative to each other. Units are ångströms of expected positional error.